Protein AF-A0A2V6E908-F1 (afdb_monomer)

Solvent-accessible surface area (backbone atoms only — not comparable to full-atom values): 7610 Å² total; per-residue (Å²): 136,84,84,93,73,82,90,84,92,77,88,82,84,84,85,77,89,76,79,79,73,71,76,76,69,69,62,73,74,78,54,86,50,86,69,69,62,72,68,40,80,41,76,52,64,28,37,52,41,79,49,81,54,86,70,55,55,96,49,58,53,28,32,34,37,37,95,78,87,41,44,38,45,31,30,24,50,76,75,48,40,52,56,50,51,52,28,38,74,71,71,34,41,30,38,41,32,31,29,29,40,72,34,88,54,88,92,33,55,32,32,41,48,76,44,70,43,78,49,79,84,86,125

pLDDT: mean 78.88, std 19.57, range [37.44, 96.81]

Secondary structure (DSSP, 8-state):
----------------------------------PPPTT-EEEEEEEEEE--S--SSSSEEEEEEETTTEEEEEEE-HHHHHHHHHHHHTT--EEEEEEEEE-SSTT-EEEEEEEEEEPP---

Mean predicted aligned error: 13.35 Å

Radius of gyration: 25.38 Å; Cα contacts (8 Å, |Δi|>4): 217; chains: 1; bounding box: 64×73×52 Å

Sequence (123 aa):
MKSFWASAWLLAIASVLTSCGEPEKPRPATTNVSAASVGASFDQIGKVSLYPGESCASQIMFVFHSGRSTSISLAAPIRQSKILTDAVHDRRSVRVLGRWRRGKAPGCYYVEATQVEAQ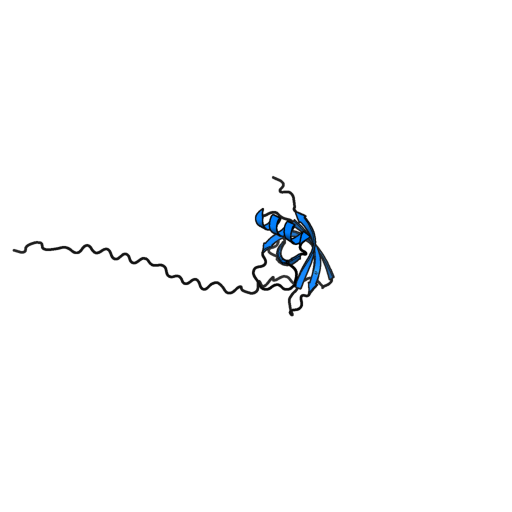EARW

Foldseek 3Di:
DDDDDDDDDDDDPDDDDPPPPPPPDQDQPPQPDPFDPFFDKDKAKFAKAAHRDDDLDPAGWIWTQGPPRHTFIEGEHPVQVVVNVVCNVVVFIKIFIFGWHGGPDPPDIHTYTPDIGTDDPPD

Nearest PDB structures (foldseek):
  8emh-assembly1_B  TM=6.382E-01  e=4.803E-01  Acinetobacter sp. NEB 394
  8emh-assembly1_G  TM=6.545E-01  e=6.742E-01  Acinetobacter sp. NEB 394
  8emh-assembly1_E  TM=6.391E-01  e=6.742E-01  Acinetobacter sp. NEB 394
  8emc-assembly1_G  TM=6.330E-01  e=8.453E-01  Acinetobacter sp. NEB 394
  8emh-assembly1_F  TM=6.480E-01  e=1.002E+00  Acinetobacter sp. NEB 394

Structure (mmCIF, N/CA/C/O backbone):
data_AF-A0A2V6E908-F1
#
_entry.id   AF-A0A2V6E908-F1
#
loop_
_atom_site.group_PDB
_atom_site.id
_atom_site.type_symbol
_atom_site.label_atom_id
_atom_site.label_alt_id
_atom_site.label_comp_id
_atom_site.label_asym_id
_atom_site.label_entity_id
_atom_site.label_seq_id
_atom_site.pdbx_PDB_ins_code
_atom_site.Cartn_x
_atom_site.Cartn_y
_atom_site.Cartn_z
_atom_site.occupancy
_atom_site.B_iso_or_equiv
_atom_site.auth_seq_id
_atom_site.auth_comp_id
_atom_site.auth_asym_id
_atom_site.auth_atom_id
_atom_site.pdbx_PDB_model_num
ATOM 1 N N . MET A 1 1 ? 52.417 59.545 37.116 1.00 37.62 1 MET A N 1
ATOM 2 C CA . MET A 1 1 ? 52.577 59.020 35.743 1.00 37.62 1 MET A CA 1
ATOM 3 C C . MET A 1 1 ? 51.428 58.063 35.449 1.00 37.62 1 MET A C 1
ATOM 5 O O . MET A 1 1 ? 51.247 57.127 36.207 1.00 37.62 1 MET A O 1
ATOM 9 N N . LYS A 1 2 ? 50.688 58.364 34.371 1.00 37.44 2 LYS A N 1
ATOM 10 C CA . LYS A 1 2 ? 49.700 57.564 33.613 1.00 37.44 2 LYS A CA 1
ATOM 11 C C . LYS A 1 2 ? 48.405 57.108 34.320 1.00 37.44 2 LYS A C 1
ATOM 13 O O . LYS A 1 2 ? 48.332 56.082 34.977 1.00 37.44 2 LYS A O 1
ATOM 18 N N . SER A 1 3 ? 47.393 57.943 34.070 1.00 37.91 3 SER A N 1
ATOM 19 C CA . SER A 1 3 ? 45.949 57.786 34.254 1.00 37.91 3 SER A CA 1
ATOM 20 C C . SER A 1 3 ? 45.392 56.540 33.550 1.00 37.91 3 SER A C 1
ATOM 22 O O . SER A 1 3 ? 45.735 56.281 32.396 1.00 37.91 3 SER A O 1
ATOM 24 N N . PHE A 1 4 ? 44.529 55.796 34.246 1.00 52.56 4 PHE A N 1
ATOM 25 C CA . PHE A 1 4 ? 43.788 54.643 33.734 1.00 52.56 4 PHE A CA 1
ATOM 26 C C . PHE A 1 4 ? 42.548 55.132 32.983 1.00 52.56 4 PHE A C 1
ATOM 28 O O . PHE A 1 4 ? 41.605 55.635 33.591 1.00 52.56 4 PHE A O 1
ATOM 35 N N . TRP A 1 5 ? 42.562 55.002 31.658 1.00 55.41 5 TRP A N 1
ATOM 36 C CA . TRP A 1 5 ? 41.491 55.468 30.784 1.00 55.41 5 TRP A CA 1
ATOM 37 C C . TRP A 1 5 ? 40.902 54.290 29.998 1.00 55.41 5 TRP A C 1
ATOM 39 O O . TRP A 1 5 ? 41.634 53.614 29.287 1.00 55.41 5 TRP A O 1
ATOM 49 N N . ALA A 1 6 ? 39.586 54.100 30.163 1.00 50.72 6 ALA A N 1
ATOM 50 C CA . ALA A 1 6 ? 38.616 53.600 29.176 1.00 50.72 6 ALA A CA 1
ATOM 51 C C . ALA A 1 6 ? 38.862 52.193 28.570 1.00 50.72 6 ALA A C 1
ATOM 53 O O . ALA A 1 6 ? 39.788 51.953 27.811 1.00 50.72 6 ALA A O 1
ATOM 54 N N . SER A 1 7 ? 38.081 51.185 28.968 1.00 52.22 7 SER A N 1
ATOM 55 C CA . SER A 1 7 ? 36.799 50.790 28.344 1.00 52.22 7 SER A CA 1
ATOM 56 C C . SER A 1 7 ? 36.933 50.150 26.955 1.00 52.22 7 SER A C 1
ATOM 58 O O . SER A 1 7 ? 37.214 50.846 25.987 1.00 52.22 7 SER A O 1
ATOM 60 N N . ALA A 1 8 ? 36.608 48.859 26.851 1.00 52.38 8 ALA A N 1
ATOM 61 C CA . ALA A 1 8 ? 35.950 48.262 25.681 1.00 52.38 8 ALA A CA 1
ATOM 62 C C . ALA A 1 8 ? 35.541 46.817 26.014 1.00 52.38 8 ALA A C 1
ATOM 64 O O . ALA A 1 8 ? 36.191 45.849 25.630 1.00 52.38 8 ALA A O 1
ATOM 65 N N . TRP A 1 9 ? 34.450 46.667 26.765 1.00 53.12 9 TRP A N 1
ATOM 66 C CA . TRP A 1 9 ? 33.632 45.461 26.679 1.00 53.12 9 TRP A CA 1
ATOM 67 C C . TRP A 1 9 ? 32.825 45.546 25.388 1.00 53.12 9 TRP A C 1
ATOM 69 O O . TRP A 1 9 ? 31.892 46.338 25.309 1.00 53.12 9 TRP A O 1
ATOM 79 N N . LEU A 1 10 ? 33.164 44.726 24.396 1.00 51.44 10 LEU A N 1
ATOM 80 C CA . LEU A 1 10 ? 32.250 44.376 23.314 1.00 51.44 10 LEU A CA 1
ATOM 81 C C . LEU A 1 10 ? 32.347 42.871 23.069 1.00 51.44 10 LEU A C 1
ATOM 83 O O . LEU A 1 10 ? 33.245 42.365 22.401 1.00 51.44 10 LEU A O 1
ATOM 87 N N . LEU A 1 11 ? 31.394 42.169 23.679 1.00 56.25 11 LEU A N 1
ATOM 88 C CA . LEU A 1 11 ? 30.983 40.817 23.336 1.00 56.25 11 LEU A CA 1
ATOM 89 C C . LEU A 1 11 ? 30.430 40.836 21.907 1.00 56.25 11 LEU A C 1
ATOM 91 O O . LEU A 1 11 ? 29.374 41.414 21.665 1.00 56.25 11 LEU A O 1
ATOM 95 N N . ALA A 1 12 ? 31.115 40.185 20.973 1.00 51.03 12 ALA A N 1
ATOM 96 C CA . ALA A 1 12 ? 30.567 39.869 19.660 1.00 51.03 12 ALA A CA 1
ATOM 97 C C . ALA A 1 12 ? 30.340 38.355 19.579 1.00 51.03 12 ALA A C 1
ATOM 99 O O . ALA A 1 12 ? 31.165 37.612 19.054 1.00 51.03 12 ALA A O 1
ATOM 100 N N . ILE A 1 13 ? 29.223 37.887 20.142 1.00 60.12 13 ILE A N 1
ATOM 101 C CA . ILE A 1 13 ? 28.702 36.544 19.865 1.00 60.12 13 ILE A CA 1
ATOM 102 C C . ILE A 1 13 ? 27.726 36.705 18.702 1.00 60.12 13 ILE A C 1
ATOM 104 O O . ILE A 1 13 ? 26.567 37.057 18.896 1.00 60.12 13 ILE A O 1
ATOM 108 N N . ALA A 1 14 ? 28.215 36.498 17.482 1.00 53.72 14 ALA A N 1
ATOM 109 C CA . ALA A 1 14 ? 27.370 36.378 16.303 1.00 53.72 14 ALA A CA 1
ATOM 110 C C . ALA A 1 14 ? 27.084 34.892 16.061 1.00 53.72 14 ALA A C 1
ATOM 112 O O . ALA A 1 14 ? 27.837 34.189 15.393 1.00 53.72 14 ALA A O 1
ATOM 113 N N . SER A 1 15 ? 25.994 34.408 16.645 1.00 54.06 15 SER A N 1
ATOM 114 C CA . SER A 1 15 ? 25.372 33.134 16.307 1.00 54.06 15 SER A CA 1
ATOM 115 C C . SER A 1 15 ? 24.246 33.385 15.308 1.00 54.06 15 SER A C 1
ATOM 117 O O . SER A 1 15 ? 23.178 33.851 15.687 1.00 54.06 15 SER A O 1
ATOM 119 N N . VAL A 1 16 ? 24.454 33.023 14.040 1.00 56.22 16 VAL A N 1
ATOM 120 C CA . VAL A 1 16 ? 23.344 32.689 13.136 1.00 56.22 16 VAL A CA 1
ATOM 121 C C . VAL A 1 16 ? 23.736 31.454 12.331 1.00 56.22 16 VAL A C 1
ATOM 123 O O . VAL A 1 16 ? 24.567 31.498 11.429 1.00 56.22 16 VAL A O 1
ATOM 126 N N . LEU A 1 17 ? 23.133 30.331 12.713 1.00 54.03 17 LEU A N 1
ATOM 127 C CA . LEU A 1 17 ? 23.097 29.092 11.951 1.00 54.03 17 LEU A CA 1
ATOM 128 C C . LEU A 1 17 ? 22.282 29.336 10.676 1.00 54.03 17 LEU A C 1
ATOM 130 O O . LEU A 1 17 ? 21.056 29.350 10.725 1.00 54.03 17 LEU A O 1
ATOM 134 N N . THR A 1 18 ? 22.939 29.483 9.532 1.00 51.69 18 THR A N 1
ATOM 135 C CA . THR A 1 18 ? 22.299 29.279 8.226 1.00 51.69 18 THR A CA 1
ATOM 136 C C . THR A 1 18 ? 22.845 28.001 7.607 1.00 51.69 18 THR A C 1
ATOM 138 O O . THR A 1 18 ? 23.517 27.993 6.580 1.00 51.69 18 THR A O 1
ATOM 141 N N . SER A 1 19 ? 22.545 26.871 8.254 1.00 44.66 19 SER A N 1
ATOM 142 C CA . SER A 1 19 ? 22.511 25.604 7.532 1.00 44.66 19 SER A CA 1
ATOM 143 C C . SER A 1 19 ? 21.291 25.673 6.617 1.00 44.66 19 SER A C 1
ATOM 145 O O . SER A 1 19 ? 20.167 25.396 7.031 1.00 44.66 19 SER A O 1
ATOM 147 N N . CYS A 1 20 ? 21.503 26.119 5.379 1.00 58.47 20 CYS A N 1
ATOM 148 C CA . CYS A 1 20 ? 20.592 25.818 4.288 1.00 58.47 20 CYS A CA 1
ATOM 149 C C . CYS A 1 20 ? 20.665 24.304 4.082 1.00 58.47 20 CYS A C 1
ATOM 151 O O . CYS A 1 20 ? 21.460 23.805 3.288 1.00 58.47 20 CYS A O 1
ATOM 153 N N . GLY A 1 21 ? 19.892 23.566 4.876 1.00 49.19 21 GLY A N 1
ATOM 154 C CA . GLY A 1 21 ? 19.529 22.203 4.548 1.00 49.19 21 GLY A CA 1
ATOM 155 C C . GLY A 1 21 ? 18.727 22.274 3.261 1.00 49.19 21 GLY A C 1
ATOM 156 O O . GLY A 1 21 ? 17.539 22.582 3.292 1.00 49.19 21 GLY A O 1
ATOM 157 N N . GLU A 1 22 ? 19.406 22.064 2.136 1.00 50.00 22 GLU A N 1
ATOM 158 C CA . GLU A 1 22 ? 18.775 21.718 0.869 1.00 50.00 22 GLU A CA 1
ATOM 159 C C . GLU A 1 22 ? 17.715 20.648 1.183 1.00 50.00 22 GLU A C 1
ATOM 161 O O . GLU A 1 22 ? 18.069 19.634 1.800 1.00 50.00 22 GLU A O 1
ATOM 166 N N . PRO A 1 23 ? 16.422 20.856 0.864 1.00 49.62 23 PRO A N 1
ATOM 167 C CA . PRO A 1 23 ? 15.431 19.816 1.061 1.00 49.62 23 PRO A CA 1
ATOM 168 C C . PRO A 1 23 ? 15.907 18.626 0.244 1.00 49.62 23 PRO A C 1
ATOM 170 O O . PRO A 1 23 ? 16.014 18.716 -0.979 1.00 49.62 23 PRO A O 1
ATOM 173 N N . GLU A 1 24 ? 16.274 17.546 0.937 1.00 50.53 24 GLU A N 1
ATOM 174 C CA . GLU A 1 24 ? 16.741 16.322 0.310 1.00 50.53 24 GLU A CA 1
ATOM 175 C C . GLU A 1 24 ? 15.689 15.928 -0.723 1.00 50.53 24 GLU A C 1
ATOM 177 O O . GLU A 1 24 ? 14.580 15.509 -0.383 1.00 50.53 24 GLU A O 1
ATOM 182 N N . LYS A 1 25 ? 16.021 16.176 -1.997 1.00 46.81 25 LYS A N 1
ATOM 183 C CA . LYS A 1 25 ? 15.204 15.823 -3.152 1.00 46.81 25 LYS A CA 1
ATOM 184 C C . LYS A 1 25 ? 14.734 14.397 -2.902 1.00 46.81 25 LYS A C 1
ATOM 186 O O . LYS A 1 25 ? 15.624 13.582 -2.643 1.00 46.81 25 LYS A O 1
ATOM 191 N N . PRO A 1 26 ? 13.418 14.097 -2.935 1.00 39.19 26 PRO A N 1
ATOM 192 C CA . PRO A 1 26 ? 12.919 12.770 -2.616 1.00 39.19 26 PRO A CA 1
ATOM 193 C C . PRO A 1 26 ? 13.691 11.780 -3.468 1.00 39.19 26 PRO A C 1
ATOM 195 O O . PRO A 1 26 ? 13.490 11.693 -4.683 1.00 39.19 26 PRO A O 1
ATOM 198 N N . ARG A 1 27 ? 14.673 11.108 -2.858 1.00 45.34 27 ARG A N 1
ATOM 199 C CA . ARG A 1 27 ? 15.385 10.049 -3.547 1.00 45.34 27 ARG A CA 1
ATOM 200 C C . ARG A 1 27 ? 14.282 9.058 -3.870 1.00 45.34 27 ARG A C 1
ATOM 202 O O . ARG A 1 27 ? 13.491 8.765 -2.965 1.00 45.34 27 ARG A O 1
ATOM 209 N N . PRO A 1 28 ? 14.163 8.601 -5.129 1.00 45.34 28 PRO A N 1
ATOM 210 C CA . PRO A 1 28 ? 13.219 7.544 -5.437 1.00 45.34 28 PRO A CA 1
ATOM 211 C C . PRO A 1 28 ? 13.485 6.470 -4.396 1.00 45.34 28 PRO A C 1
ATOM 213 O O . PRO A 1 28 ? 14.632 6.047 -4.245 1.00 45.34 28 PRO A O 1
ATOM 216 N N . ALA A 1 29 ? 12.483 6.172 -3.569 1.00 48.34 29 ALA A N 1
ATOM 217 C CA . ALA A 1 29 ? 12.632 5.205 -2.504 1.00 48.34 29 ALA A CA 1
ATOM 218 C C . ALA A 1 29 ? 12.948 3.890 -3.203 1.00 48.34 29 ALA A C 1
ATOM 220 O O . ALA A 1 29 ? 12.044 3.224 -3.712 1.00 48.34 29 ALA A O 1
ATOM 221 N N . THR A 1 30 ? 14.242 3.578 -3.325 1.00 43.59 30 THR A N 1
ATOM 222 C CA . THR A 1 30 ? 14.730 2.363 -3.954 1.00 43.59 30 THR A CA 1
ATOM 223 C C . THR A 1 30 ? 14.325 1.253 -3.015 1.00 43.59 30 THR A C 1
ATOM 225 O O . THR A 1 30 ? 15.013 0.887 -2.065 1.00 43.59 30 THR A O 1
ATOM 228 N N . THR A 1 31 ? 13.104 0.804 -3.240 1.00 50.50 31 THR A N 1
ATOM 229 C CA . THR A 1 31 ? 12.447 -0.251 -2.512 1.00 50.50 31 THR A CA 1
ATOM 230 C C . T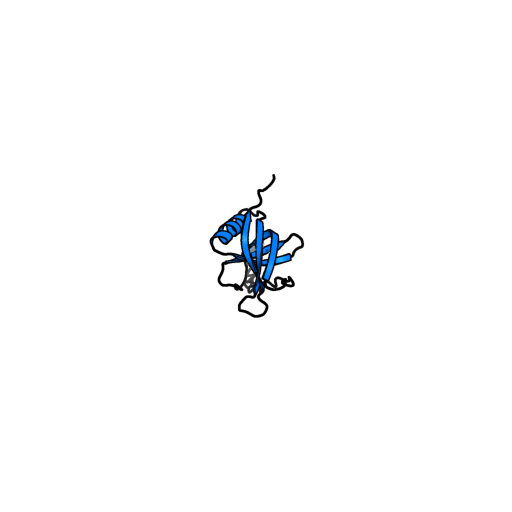HR A 1 31 ? 13.111 -1.516 -3.038 1.00 50.50 31 THR A C 1
ATOM 232 O O . THR A 1 31 ? 12.689 -2.083 -4.040 1.00 50.50 31 THR A O 1
ATOM 235 N N . ASN A 1 32 ? 14.267 -1.840 -2.446 1.00 47.56 32 ASN A N 1
ATOM 236 C CA . ASN A 1 32 ? 15.184 -2.917 -2.827 1.00 47.56 32 ASN A CA 1
ATOM 237 C C . ASN A 1 32 ? 14.584 -4.285 -2.495 1.00 47.56 32 ASN A C 1
ATOM 239 O O . ASN A 1 32 ? 15.107 -5.040 -1.678 1.00 47.56 32 ASN A O 1
ATOM 243 N N . VAL A 1 33 ? 13.460 -4.606 -3.118 1.00 55.50 33 VAL A N 1
ATOM 244 C CA . VAL A 1 33 ? 12.906 -5.949 -3.094 1.00 55.50 33 VAL A CA 1
ATOM 245 C C . VAL A 1 33 ? 12.812 -6.405 -4.526 1.00 55.50 33 VAL A C 1
ATOM 247 O O . VAL A 1 33 ? 12.173 -5.755 -5.352 1.00 55.50 33 VAL A O 1
ATOM 250 N N . SER A 1 34 ? 13.456 -7.537 -4.810 1.00 61.94 34 SER A N 1
ATOM 251 C CA . SER A 1 34 ? 13.163 -8.332 -5.994 1.00 61.94 34 SER A CA 1
ATOM 252 C C . SER A 1 34 ? 11.673 -8.635 -5.959 1.00 61.94 34 SER A C 1
ATOM 254 O O . SER A 1 34 ? 11.229 -9.506 -5.211 1.00 61.94 34 SER A O 1
ATOM 256 N N . ALA A 1 35 ? 10.894 -7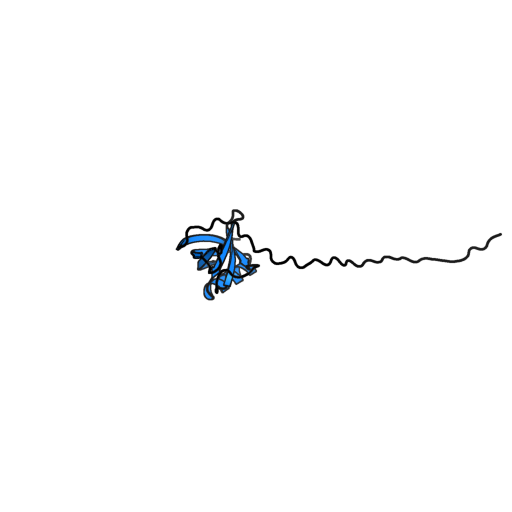.836 -6.686 1.00 69.62 35 ALA A N 1
ATOM 257 C CA . ALA A 1 35 ? 9.459 -8.007 -6.763 1.00 69.62 35 ALA A CA 1
ATOM 258 C C . ALA A 1 35 ? 9.167 -9.454 -7.157 1.00 69.62 35 ALA A C 1
ATOM 260 O O . ALA A 1 35 ? 9.809 -9.996 -8.063 1.00 69.62 35 ALA A O 1
ATOM 261 N N . ALA A 1 36 ? 8.219 -10.088 -6.466 1.00 81.56 36 ALA A N 1
ATOM 262 C CA . ALA A 1 36 ? 7.782 -11.410 -6.885 1.00 81.56 36 ALA A CA 1
ATOM 263 C C . ALA A 1 36 ? 7.168 -11.331 -8.293 1.00 81.56 36 ALA A C 1
ATOM 265 O O . ALA A 1 36 ? 6.871 -10.247 -8.813 1.00 81.56 36 ALA A O 1
ATOM 266 N N . SER A 1 37 ? 6.962 -12.489 -8.921 1.00 86.12 37 SER A N 1
ATOM 267 C CA . SER A 1 37 ? 6.307 -12.543 -10.225 1.00 86.12 37 SER A CA 1
ATOM 268 C C . SER A 1 37 ? 4.955 -11.820 -10.186 1.00 86.12 37 SER A C 1
ATOM 270 O O . SER A 1 37 ? 4.182 -11.927 -9.233 1.00 86.12 37 SER A O 1
ATOM 272 N N . VAL A 1 38 ? 4.666 -11.047 -11.234 1.00 88.50 38 VAL A N 1
ATOM 273 C CA . VAL A 1 38 ? 3.383 -10.344 -11.358 1.00 88.50 38 VAL A CA 1
ATOM 274 C C . VAL A 1 38 ? 2.247 -11.364 -11.285 1.00 88.50 38 VAL A C 1
ATOM 276 O O . VAL A 1 38 ? 2.286 -12.394 -11.951 1.00 88.50 38 VAL A O 1
ATOM 279 N N . GLY A 1 39 ? 1.231 -11.074 -10.476 1.00 90.31 39 GLY A N 1
ATOM 280 C CA . GLY A 1 39 ? 0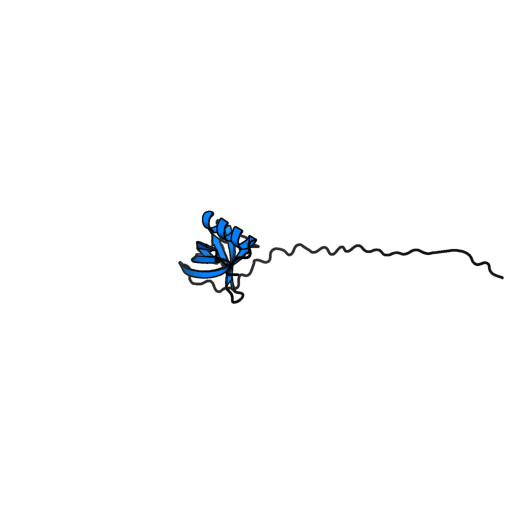.109 -11.969 -10.208 1.00 90.31 39 GLY A CA 1
ATOM 281 C C . GLY A 1 39 ? 0.313 -12.905 -9.015 1.00 90.31 39 GLY A C 1
ATOM 282 O O . GLY A 1 39 ? -0.681 -13.458 -8.542 1.00 90.31 39 GLY A O 1
ATOM 283 N N . ALA A 1 40 ? 1.536 -13.041 -8.487 1.00 93.75 40 ALA A N 1
ATOM 284 C CA . ALA A 1 40 ? 1.788 -13.811 -7.273 1.00 93.75 40 ALA A CA 1
ATOM 285 C C . ALA A 1 40 ? 0.985 -13.253 -6.090 1.00 93.75 40 ALA A C 1
ATOM 287 O O . ALA A 1 40 ? 0.848 -12.035 -5.930 1.00 93.75 40 ALA A O 1
ATOM 288 N N . SER A 1 41 ? 0.462 -14.150 -5.256 1.00 95.12 41 SER A N 1
ATOM 289 C CA . SER A 1 41 ? -0.230 -13.786 -4.023 1.00 95.12 41 SER A CA 1
ATOM 290 C C . SER A 1 41 ? 0.735 -13.189 -3.005 1.00 95.12 41 SER A C 1
ATOM 292 O O . SER A 1 41 ? 1.891 -13.597 -2.900 1.00 95.12 41 SER A O 1
ATOM 294 N N . PHE A 1 42 ? 0.227 -12.252 -2.218 1.00 94.50 42 PHE A N 1
ATOM 295 C CA . PHE A 1 42 ? 0.915 -11.654 -1.089 1.00 94.50 42 PHE A CA 1
ATOM 296 C C . PHE A 1 42 ? 0.057 -11.844 0.161 1.00 94.50 42 PHE A C 1
ATOM 298 O O . PHE A 1 42 ? -1.125 -11.513 0.129 1.00 94.50 42 PHE A O 1
ATOM 305 N N . ASP A 1 43 ? 0.641 -12.379 1.231 1.00 95.31 43 ASP A N 1
ATOM 306 C CA . ASP A 1 43 ? 0.025 -12.481 2.558 1.00 95.31 43 ASP A CA 1
ATOM 307 C C . ASP A 1 43 ? 1.131 -12.376 3.609 1.00 95.31 43 ASP A C 1
ATOM 309 O O . ASP A 1 43 ? 1.932 -13.300 3.771 1.00 95.31 43 ASP A O 1
ATOM 313 N N . GLN A 1 44 ? 1.243 -11.214 4.251 1.00 94.19 44 GLN A N 1
ATOM 314 C CA . GLN A 1 44 ? 2.262 -10.962 5.270 1.00 94.19 44 GLN A CA 1
ATOM 315 C C . GLN A 1 44 ? 1.744 -10.032 6.365 1.00 94.19 44 GLN A C 1
ATOM 317 O O . GLN A 1 44 ? 0.860 -9.203 6.143 1.00 94.19 44 GLN A O 1
ATOM 322 N N . ILE A 1 45 ? 2.362 -10.140 7.542 1.00 94.56 45 ILE A N 1
ATOM 323 C CA . ILE A 1 45 ? 2.172 -9.224 8.668 1.00 94.56 45 ILE A CA 1
ATOM 324 C C . ILE A 1 45 ? 3.385 -8.303 8.763 1.00 94.56 45 ILE A C 1
ATOM 326 O O . ILE A 1 45 ? 4.529 -8.758 8.702 1.00 94.56 45 ILE A O 1
ATOM 330 N N . GLY A 1 46 ? 3.140 -7.007 8.912 1.00 94.19 46 GLY A N 1
ATOM 331 C CA . GLY A 1 46 ? 4.199 -6.007 8.951 1.00 94.19 46 GLY A CA 1
ATOM 332 C C . GLY A 1 46 ? 3.701 -4.634 9.369 1.00 94.19 46 GLY A C 1
ATOM 333 O O . GLY A 1 46 ? 2.514 -4.433 9.626 1.00 94.19 46 GLY A O 1
ATOM 334 N N . LYS A 1 47 ? 4.633 -3.686 9.453 1.00 95.12 47 LYS A N 1
ATOM 335 C CA . LYS A 1 47 ? 4.318 -2.273 9.696 1.00 95.12 47 LYS A CA 1
ATOM 336 C C . LYS A 1 47 ? 4.145 -1.542 8.379 1.00 95.12 47 LYS A C 1
ATOM 338 O O . LYS A 1 47 ? 4.611 -2.000 7.341 1.00 95.12 47 LYS A O 1
ATOM 343 N N . VAL A 1 48 ? 3.499 -0.386 8.425 1.00 95.25 48 VAL A N 1
ATOM 344 C CA . VAL A 1 48 ? 3.252 0.429 7.237 1.00 95.25 48 VAL A CA 1
ATOM 345 C C . VAL A 1 48 ? 3.692 1.859 7.508 1.00 95.25 48 VAL A C 1
ATOM 347 O O . VAL A 1 48 ? 3.588 2.341 8.634 1.00 95.25 48 VAL A O 1
ATOM 350 N N . SER A 1 49 ? 4.201 2.531 6.481 1.00 95.12 49 SER A N 1
ATOM 351 C CA . SER A 1 49 ? 4.457 3.970 6.474 1.00 95.12 49 SER A CA 1
ATOM 352 C C . SER A 1 49 ? 3.879 4.612 5.214 1.00 95.12 49 SER A C 1
ATOM 354 O O . SER A 1 49 ? 3.578 3.929 4.233 1.00 95.12 49 SER A O 1
ATOM 356 N N . LEU A 1 50 ? 3.738 5.937 5.226 1.00 93.81 50 LEU A N 1
ATOM 357 C CA . LEU A 1 50 ? 3.365 6.691 4.028 1.00 93.81 50 LEU A CA 1
ATOM 358 C C . LEU A 1 50 ? 4.445 6.552 2.947 1.00 93.81 50 LEU A C 1
ATOM 360 O O . LEU A 1 50 ? 5.629 6.389 3.256 1.00 93.81 50 LEU A O 1
ATOM 364 N N . TYR A 1 51 ? 4.027 6.591 1.684 1.00 91.62 51 TYR A N 1
ATOM 365 C CA . TYR A 1 51 ? 4.934 6.487 0.546 1.00 91.62 51 TYR A CA 1
ATOM 366 C C . TYR A 1 51 ? 5.598 7.846 0.253 1.00 91.62 51 TYR A C 1
ATOM 368 O O . TYR A 1 51 ? 4.879 8.813 0.009 1.00 91.62 51 TYR A O 1
ATOM 376 N N . PRO A 1 52 ? 6.942 7.957 0.282 1.00 85.38 52 PRO A N 1
ATOM 377 C CA . PRO A 1 52 ? 7.634 9.251 0.244 1.00 85.38 52 PRO A CA 1
ATOM 378 C C . PRO A 1 52 ? 7.951 9.772 -1.173 1.00 85.38 52 PRO A C 1
ATOM 380 O O . PRO A 1 52 ? 8.659 10.766 -1.304 1.00 85.38 52 PRO A O 1
ATOM 383 N N . GLY A 1 53 ? 7.488 9.102 -2.234 1.00 83.00 53 GLY A N 1
ATOM 384 C CA . GLY A 1 53 ? 7.851 9.423 -3.621 1.00 83.00 53 GLY A CA 1
ATOM 385 C C . GLY A 1 53 ? 6.677 9.410 -4.598 1.00 83.00 53 GLY A C 1
ATOM 386 O O . GLY A 1 53 ? 5.515 9.335 -4.203 1.00 83.00 53 GLY A O 1
ATOM 387 N N . GLU A 1 54 ? 6.994 9.460 -5.893 1.00 82.75 54 GLU A N 1
ATOM 388 C CA . GLU A 1 54 ? 5.997 9.405 -6.968 1.00 82.75 54 GLU A CA 1
ATOM 389 C C . GLU A 1 54 ? 5.262 8.061 -6.995 1.00 82.75 54 GLU A C 1
ATOM 391 O O . GLU A 1 54 ? 5.873 6.991 -6.899 1.00 82.75 54 GLU A O 1
ATOM 396 N N . SER A 1 55 ? 3.936 8.104 -7.145 1.00 84.19 55 SER A N 1
ATOM 397 C CA . SER A 1 55 ? 3.118 6.899 -7.097 1.00 84.19 55 SER A CA 1
ATOM 398 C C . SER A 1 55 ? 3.300 6.029 -8.350 1.00 84.19 55 SER A C 1
ATOM 400 O O . SER A 1 55 ? 3.135 6.456 -9.490 1.00 84.19 55 SER A O 1
ATOM 402 N N . CYS A 1 56 ? 3.576 4.745 -8.135 1.00 82.88 56 CYS A N 1
ATOM 403 C CA . CYS A 1 56 ? 3.626 3.703 -9.162 1.00 82.88 56 CYS A CA 1
ATOM 404 C C . CYS A 1 56 ? 2.243 3.300 -9.711 1.00 82.88 56 CYS A C 1
ATOM 406 O O . CYS A 1 56 ? 2.154 2.557 -10.695 1.00 82.88 56 CYS A O 1
ATOM 408 N N . ALA A 1 57 ? 1.172 3.734 -9.047 1.00 86.75 57 ALA A N 1
ATOM 409 C CA . ALA A 1 57 ? -0.210 3.383 -9.334 1.00 86.75 57 ALA A CA 1
ATOM 410 C C . ALA A 1 57 ? -1.129 4.602 -9.143 1.00 86.75 57 ALA A C 1
ATOM 412 O O . ALA A 1 57 ? -0.722 5.616 -8.576 1.00 86.75 57 ALA A O 1
ATOM 413 N N . SER A 1 58 ? -2.376 4.501 -9.613 1.00 87.25 58 SER A N 1
ATOM 414 C CA . SER A 1 58 ? -3.397 5.538 -9.396 1.00 87.25 58 SER A CA 1
ATOM 415 C C . SER A 1 58 ? -4.048 5.462 -8.012 1.00 87.25 58 SER A C 1
ATOM 417 O O . SER A 1 58 ? -4.781 6.367 -7.631 1.00 87.25 58 SER A O 1
ATOM 419 N N . GLN A 1 59 ? -3.843 4.363 -7.282 1.00 90.56 59 GLN A N 1
ATOM 420 C CA . GLN A 1 59 ? -4.320 4.199 -5.911 1.00 90.56 59 GLN A CA 1
ATOM 421 C C . GLN A 1 59 ? -3.356 4.846 -4.907 1.00 90.56 59 GLN A C 1
ATOM 423 O O . GLN A 1 59 ? -2.209 5.155 -5.231 1.00 90.56 59 GLN A O 1
ATOM 428 N N . ILE A 1 60 ? -3.818 5.006 -3.664 1.00 92.06 60 ILE A N 1
ATOM 429 C CA . ILE A 1 60 ? -2.995 5.524 -2.568 1.00 92.06 60 ILE A CA 1
ATOM 430 C C . ILE A 1 60 ? -1.889 4.515 -2.267 1.00 92.06 60 ILE A C 1
ATOM 432 O O . ILE A 1 60 ? -2.152 3.315 -2.134 1.00 92.06 60 ILE A O 1
ATOM 436 N N . MET A 1 61 ? -0.659 5.015 -2.161 1.00 94.00 61 MET A N 1
ATOM 437 C CA . MET A 1 61 ? 0.518 4.197 -1.921 1.00 94.00 61 MET A CA 1
ATOM 438 C C . MET A 1 61 ? 1.053 4.325 -0.501 1.00 94.00 61 MET A C 1
ATOM 440 O O . MET A 1 61 ? 0.999 5.379 0.132 1.00 94.00 61 MET A O 1
ATOM 444 N N . PHE A 1 62 ? 1.630 3.224 -0.047 1.00 95.19 62 PHE A N 1
ATOM 445 C CA . PHE A 1 62 ? 2.261 3.030 1.243 1.00 95.19 62 PHE A CA 1
ATOM 446 C C . PHE A 1 62 ? 3.552 2.229 1.062 1.00 95.19 62 PHE A C 1
ATOM 448 O O . PHE A 1 62 ? 3.770 1.590 0.028 1.00 95.19 62 PHE A O 1
ATOM 455 N N . VAL A 1 63 ? 4.397 2.227 2.086 1.00 94.56 63 VAL A N 1
ATOM 456 C CA . VAL A 1 63 ? 5.525 1.299 2.196 1.00 94.56 63 VAL A CA 1
ATOM 457 C C . VAL A 1 63 ? 5.193 0.285 3.278 1.00 94.56 63 VAL A C 1
ATOM 459 O O . VAL A 1 63 ? 4.953 0.654 4.425 1.00 94.56 63 VAL A O 1
ATOM 462 N N . PHE A 1 64 ? 5.169 -0.991 2.914 1.00 94.62 64 PHE A N 1
ATOM 463 C CA . PHE A 1 64 ? 5.017 -2.104 3.839 1.00 94.62 64 PHE A CA 1
ATOM 464 C C . PHE A 1 64 ? 6.390 -2.615 4.268 1.00 94.62 64 PHE A C 1
ATOM 466 O O . PHE A 1 64 ? 7.230 -2.922 3.427 1.00 94.62 64 PHE A O 1
ATOM 473 N N . HIS A 1 65 ? 6.601 -2.730 5.572 1.00 93.38 65 HIS A N 1
ATOM 474 C CA . HIS A 1 65 ? 7.838 -3.184 6.191 1.00 93.38 65 HIS A CA 1
ATOM 475 C C . HIS A 1 65 ? 7.612 -4.569 6.786 1.00 93.38 65 HIS A C 1
ATOM 477 O O . HIS A 1 65 ? 6.984 -4.701 7.843 1.00 93.38 65 HIS A O 1
ATOM 483 N N . SER A 1 66 ? 8.127 -5.604 6.121 1.00 86.31 66 SER A N 1
ATOM 484 C CA . SER A 1 66 ? 8.179 -6.947 6.701 1.00 86.31 66 SER A CA 1
ATOM 485 C C . SER A 1 66 ? 9.459 -7.104 7.529 1.00 86.31 66 SER A C 1
ATOM 487 O O . SER A 1 66 ? 10.483 -6.489 7.223 1.00 86.31 66 SER A O 1
ATOM 489 N N . GLY A 1 67 ? 9.395 -7.889 8.614 1.00 77.81 67 GLY A N 1
ATOM 490 C CA . GLY A 1 67 ? 10.351 -7.918 9.739 1.00 77.81 67 GLY A CA 1
ATOM 491 C C . GLY A 1 67 ? 11.845 -8.170 9.453 1.00 77.81 67 GLY A C 1
ATOM 492 O O . GLY A 1 67 ? 12.611 -8.311 10.399 1.00 77.81 67 GLY A O 1
ATOM 493 N N . ARG A 1 68 ? 12.289 -8.219 8.191 1.00 67.44 68 ARG A N 1
ATOM 494 C CA . ARG A 1 68 ? 13.696 -8.320 7.760 1.00 67.44 68 ARG A CA 1
ATOM 495 C C . ARG A 1 68 ? 14.149 -7.097 6.948 1.00 67.44 68 ARG A C 1
ATOM 497 O O . ARG A 1 68 ? 14.749 -7.253 5.888 1.00 67.44 68 ARG A O 1
ATOM 504 N N . SER A 1 69 ? 13.804 -5.887 7.391 1.00 67.38 69 SER A N 1
ATOM 505 C CA . SER A 1 69 ? 14.162 -4.623 6.707 1.00 67.38 69 SER A CA 1
ATOM 506 C C . SER A 1 69 ? 13.730 -4.566 5.234 1.00 67.38 69 SER A C 1
ATOM 508 O O . SER A 1 69 ? 14.349 -3.902 4.406 1.00 67.38 69 SER A O 1
ATOM 510 N N . THR A 1 70 ? 12.682 -5.313 4.897 1.00 82.00 70 THR A N 1
ATOM 511 C CA . THR A 1 70 ? 12.179 -5.467 3.536 1.00 82.00 70 THR A CA 1
ATOM 512 C C . THR A 1 70 ? 11.044 -4.470 3.357 1.00 82.00 70 THR A C 1
ATOM 514 O O . THR A 1 70 ? 9.957 -4.660 3.905 1.00 82.00 70 THR A O 1
ATOM 517 N N . SER A 1 71 ? 11.315 -3.400 2.616 1.00 89.69 71 SER A N 1
ATOM 518 C CA . SER A 1 71 ? 10.320 -2.398 2.230 1.00 89.69 71 SER A CA 1
ATOM 519 C C . SER A 1 71 ? 9.636 -2.840 0.947 1.00 89.69 71 SER A C 1
ATOM 521 O O . SER A 1 71 ? 10.309 -3.244 0.007 1.00 89.69 71 SER A O 1
ATOM 523 N N . ILE A 1 72 ? 8.314 -2.762 0.881 1.00 91.56 72 ILE A N 1
ATOM 524 C CA . ILE A 1 72 ? 7.527 -3.171 -0.282 1.00 91.56 72 ILE A CA 1
ATOM 525 C C . ILE A 1 72 ? 6.548 -2.056 -0.614 1.00 91.56 72 ILE A C 1
ATOM 527 O O . ILE A 1 72 ? 5.784 -1.615 0.244 1.00 91.56 72 ILE A O 1
ATOM 531 N N . SER A 1 73 ? 6.545 -1.617 -1.868 1.00 93.12 73 SER A N 1
ATOM 532 C CA . SER A 1 73 ? 5.548 -0.675 -2.365 1.00 93.12 73 SER A CA 1
ATOM 533 C C . SER A 1 73 ? 4.170 -1.326 -2.305 1.00 93.12 73 SER A C 1
ATOM 535 O O . SER A 1 73 ? 3.955 -2.391 -2.882 1.00 93.12 73 SER A O 1
ATOM 537 N N . LEU A 1 74 ? 3.236 -0.690 -1.609 1.00 94.94 74 LEU A N 1
ATOM 538 C CA . LEU A 1 74 ? 1.888 -1.193 -1.378 1.00 94.94 74 LEU A CA 1
ATOM 539 C C . LEU A 1 74 ? 0.883 -0.165 -1.891 1.00 94.94 74 LEU A C 1
ATOM 541 O O . LEU A 1 74 ? 0.876 0.970 -1.433 1.00 94.94 74 LEU A O 1
ATOM 545 N N . ALA A 1 75 ? 0.025 -0.552 -2.823 1.00 95.44 75 ALA A N 1
ATOM 546 C CA . ALA A 1 75 ? -1.092 0.251 -3.294 1.00 95.44 75 ALA A CA 1
ATOM 547 C C . ALA A 1 75 ? -2.392 -0.286 -2.691 1.00 95.44 75 ALA A C 1
ATOM 549 O O . ALA A 1 75 ? -2.606 -1.499 -2.656 1.00 95.44 75 ALA A O 1
ATOM 550 N N . ALA A 1 76 ? -3.269 0.601 -2.230 1.00 95.69 76 ALA A N 1
ATOM 551 C CA . ALA A 1 76 ? -4.509 0.212 -1.572 1.00 95.69 76 ALA A CA 1
ATOM 552 C C . ALA A 1 76 ? -5.712 1.018 -2.090 1.00 95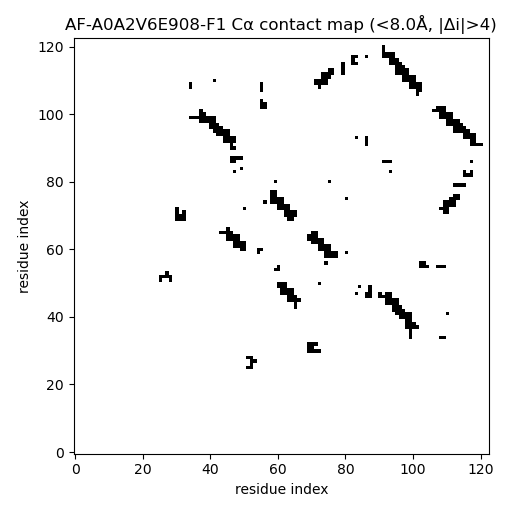.69 76 ALA A C 1
ATOM 554 O O . ALA A 1 76 ? -5.620 2.243 -2.220 1.00 95.69 76 ALA A O 1
ATOM 555 N N . PRO A 1 77 ? -6.863 0.369 -2.349 1.00 93.94 77 PRO A N 1
ATOM 556 C CA . PRO A 1 77 ? -8.118 1.076 -2.583 1.00 93.94 77 PRO A CA 1
ATOM 557 C C . PRO A 1 77 ? -8.554 1.878 -1.347 1.00 93.94 77 PRO A C 1
ATOM 559 O O . PRO A 1 77 ? -8.110 1.613 -0.230 1.00 93.94 77 PRO A O 1
ATOM 562 N N . ILE A 1 78 ? -9.489 2.815 -1.538 1.00 92.31 78 ILE A N 1
ATOM 563 C CA . ILE A 1 78 ? -9.922 3.789 -0.513 1.00 92.31 78 ILE A CA 1
ATOM 564 C C . ILE A 1 78 ? -10.332 3.133 0.820 1.00 92.31 78 ILE A C 1
ATOM 566 O O . ILE A 1 78 ? -10.055 3.663 1.895 1.00 92.31 78 ILE A O 1
ATOM 570 N N . ARG A 1 79 ? -11.004 1.973 0.780 1.00 92.44 79 ARG A N 1
ATOM 571 C CA . ARG A 1 79 ? -11.450 1.293 2.010 1.00 92.44 79 ARG A CA 1
ATOM 572 C C . ARG A 1 79 ? -10.264 0.780 2.828 1.00 92.44 79 ARG A C 1
ATOM 574 O O . ARG A 1 79 ? -10.205 1.007 4.031 1.00 92.44 79 ARG A O 1
ATOM 581 N N . GLN A 1 80 ? -9.314 0.122 2.169 1.00 96.38 80 GLN A N 1
ATOM 582 C CA . GLN A 1 80 ? -8.110 -0.431 2.783 1.00 96.38 80 GLN A CA 1
ATOM 583 C C . GLN A 1 80 ? -7.134 0.676 3.195 1.00 96.38 80 GLN A C 1
ATOM 585 O O . GLN A 1 80 ? -6.512 0.573 4.249 1.00 96.38 80 GLN A O 1
ATOM 590 N N . SER A 1 81 ? -7.028 1.756 2.415 1.00 95.25 81 SER A N 1
ATOM 591 C CA . SER A 1 81 ? -6.134 2.873 2.728 1.00 95.25 81 SER A CA 1
ATOM 592 C C . SER A 1 81 ? -6.493 3.549 4.046 1.00 95.25 81 SER A C 1
ATOM 594 O O . SER A 1 81 ? -5.590 3.977 4.748 1.00 95.25 81 SER A 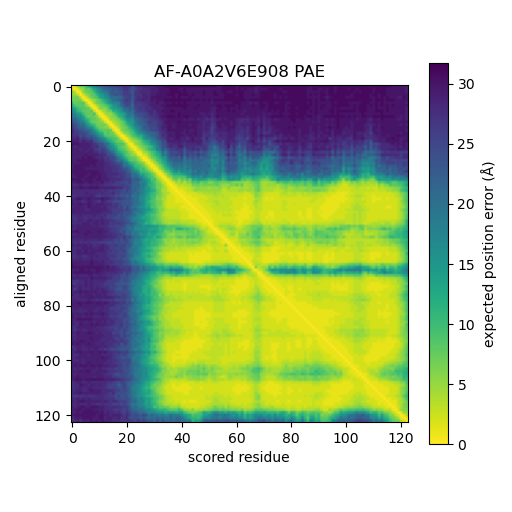O 1
ATOM 596 N N . LYS A 1 82 ? -7.781 3.609 4.421 1.00 95.75 82 LYS A N 1
ATOM 597 C CA . LYS A 1 82 ? -8.191 4.133 5.731 1.00 95.75 82 LYS A CA 1
ATOM 598 C C . LYS A 1 82 ? -7.568 3.325 6.875 1.00 95.75 82 LYS A C 1
ATOM 600 O O . LYS A 1 82 ? -6.907 3.898 7.728 1.00 95.75 82 LYS A O 1
ATOM 605 N N . ILE A 1 83 ? -7.694 1.997 6.823 1.00 95.50 83 ILE A N 1
ATOM 606 C CA . ILE A 1 83 ? -7.127 1.083 7.831 1.00 95.50 83 ILE A CA 1
ATOM 607 C C . 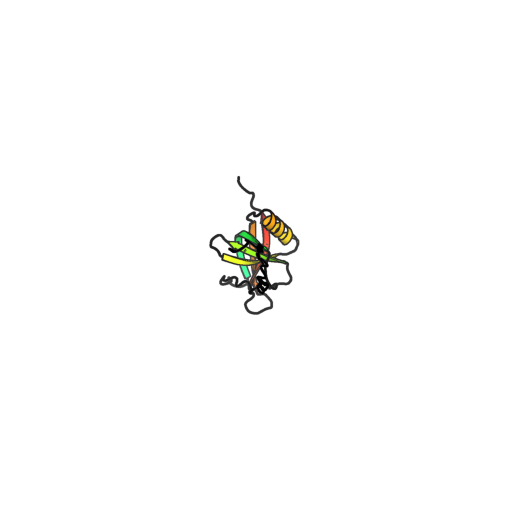ILE A 1 83 ? -5.602 1.221 7.890 1.00 95.50 83 ILE A C 1
ATOM 609 O O . ILE A 1 83 ? -5.019 1.242 8.969 1.00 95.50 83 ILE A O 1
ATOM 613 N N . LEU A 1 84 ? -4.948 1.327 6.729 1.00 96.31 84 LEU A N 1
ATOM 614 C CA . LEU A 1 84 ? -3.499 1.506 6.652 1.00 96.31 84 LEU A CA 1
ATOM 615 C C . LEU A 1 84 ? -3.061 2.846 7.249 1.00 96.31 84 LEU A C 1
ATOM 617 O O . LEU A 1 84 ? -2.101 2.871 8.009 1.00 96.31 84 LEU A O 1
ATOM 621 N N . THR A 1 85 ? -3.762 3.940 6.953 1.00 96.38 85 THR A N 1
ATOM 622 C CA . THR A 1 85 ? -3.478 5.261 7.530 1.00 96.38 85 THR A CA 1
ATOM 623 C C . THR A 1 85 ? -3.659 5.263 9.046 1.00 96.38 85 THR A C 1
ATOM 625 O O . THR A 1 85 ? -2.781 5.755 9.755 1.00 96.38 85 THR A O 1
ATOM 628 N N . ASP A 1 86 ? -4.738 4.661 9.549 1.00 95.25 86 ASP A N 1
ATOM 629 C CA . ASP A 1 86 ? -4.977 4.525 10.989 1.00 95.25 86 ASP A CA 1
ATOM 630 C C . ASP A 1 86 ? -3.853 3.696 11.641 1.00 95.25 86 ASP A C 1
ATOM 632 O O . ASP A 1 86 ? -3.294 4.081 12.665 1.00 95.25 86 ASP A O 1
ATOM 636 N N . ALA A 1 87 ? -3.427 2.601 11.001 1.00 94.81 87 ALA A N 1
ATOM 637 C CA . ALA A 1 87 ? -2.317 1.782 11.484 1.00 94.81 87 ALA A CA 1
ATOM 638 C C . ALA A 1 87 ? -0.963 2.512 11.466 1.00 94.81 87 ALA A C 1
ATOM 640 O O . ALA A 1 87 ? -0.155 2.312 12.375 1.00 94.81 87 ALA A O 1
ATOM 641 N N . VAL A 1 88 ? -0.709 3.365 10.465 1.00 95.50 88 VAL A N 1
ATOM 642 C CA . VAL A 1 88 ? 0.476 4.240 10.414 1.00 95.50 88 VAL A CA 1
ATOM 643 C C . VAL A 1 88 ? 0.468 5.195 11.607 1.00 95.50 88 VAL A C 1
ATOM 645 O O . VAL A 1 88 ? 1.489 5.331 12.283 1.00 95.50 88 VAL A O 1
ATOM 648 N N . HIS A 1 89 ? -0.674 5.833 11.877 1.00 95.25 89 HIS A N 1
ATOM 649 C CA . HIS A 1 89 ? -0.830 6.779 12.980 1.00 95.25 89 HIS A CA 1
ATOM 650 C C . HIS A 1 89 ? -0.617 6.102 14.341 1.00 95.25 89 HIS A C 1
ATOM 652 O O . HIS A 1 89 ? 0.211 6.544 15.137 1.00 95.25 89 HIS A O 1
ATOM 658 N N . ASP A 1 90 ? -1.277 4.965 14.553 1.00 93.81 90 ASP A N 1
ATOM 659 C CA . ASP A 1 90 ? -1.215 4.195 15.796 1.00 93.81 90 ASP A CA 1
ATOM 660 C C . ASP A 1 90 ? 0.070 3.360 15.937 1.00 93.81 90 ASP A C 1
ATOM 662 O O . ASP A 1 90 ? 0.268 2.678 16.944 1.00 93.81 90 ASP A O 1
ATOM 666 N N . ARG A 1 91 ? 0.946 3.367 14.923 1.00 91.94 91 ARG A N 1
ATOM 667 C CA . ARG A 1 91 ? 2.169 2.546 14.846 1.00 91.94 91 ARG A CA 1
ATOM 668 C C . ARG A 1 91 ? 1.903 1.041 15.013 1.00 91.94 91 ARG A C 1
ATOM 670 O O . ARG A 1 91 ? 2.757 0.309 15.527 1.00 91.94 91 ARG A O 1
ATOM 677 N N . ARG A 1 92 ? 0.736 0.573 14.559 1.00 92.62 92 ARG A N 1
ATOM 678 C CA . ARG A 1 92 ? 0.308 -0.831 14.638 1.00 92.62 92 ARG A CA 1
ATOM 679 C C . ARG A 1 92 ? 0.791 -1.636 13.439 1.00 92.62 92 ARG A C 1
ATOM 681 O O . ARG A 1 92 ? 1.007 -1.116 12.345 1.00 92.62 92 ARG A O 1
ATOM 688 N N . SER A 1 93 ? 0.932 -2.937 13.657 1.00 94.12 93 SER A N 1
ATOM 689 C CA . SER A 1 93 ? 1.130 -3.891 12.570 1.00 94.12 93 SER A CA 1
ATOM 690 C C . SER A 1 93 ? -0.204 -4.203 11.895 1.00 94.12 93 SER A C 1
ATOM 692 O O . SER A 1 93 ? -1.255 -4.216 12.535 1.00 94.12 93 SER A O 1
ATOM 694 N N . VAL A 1 94 ? -0.154 -4.505 10.606 1.00 95.56 94 VAL A N 1
ATOM 695 C CA . VAL A 1 94 ? -1.296 -4.970 9.818 1.00 95.56 94 VAL A CA 1
ATOM 696 C C . VAL A 1 94 ? -0.939 -6.284 9.141 1.00 95.56 94 VAL A C 1
ATOM 698 O O . VAL A 1 94 ? 0.218 -6.516 8.784 1.00 95.56 94 VAL A O 1
ATOM 701 N N . ARG A 1 95 ? -1.941 -7.135 8.935 1.00 95.88 95 ARG A N 1
ATOM 702 C CA . ARG A 1 95 ? -1.879 -8.208 7.948 1.00 95.88 95 ARG A CA 1
ATOM 703 C C . ARG A 1 95 ? -2.393 -7.664 6.628 1.00 95.88 95 ARG A C 1
ATOM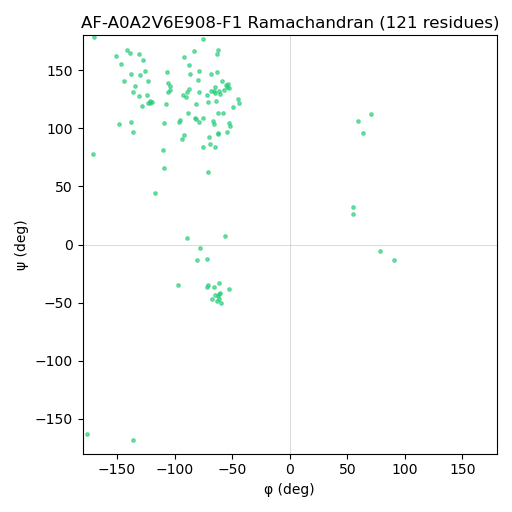 705 O O . ARG A 1 95 ? -3.448 -7.033 6.589 1.00 95.88 95 ARG A O 1
ATOM 712 N N . VAL A 1 96 ? -1.651 -7.905 5.560 1.00 96.75 96 VAL A N 1
ATOM 713 C CA . VAL A 1 96 ? -2.005 -7.468 4.213 1.00 96.75 96 VAL A CA 1
ATOM 714 C C . VAL A 1 96 ? -2.097 -8.692 3.327 1.00 96.75 96 VAL A C 1
ATOM 716 O O . VAL A 1 96 ? -1.110 -9.407 3.164 1.00 96.75 96 VAL A O 1
ATOM 719 N N . LEU A 1 97 ? -3.267 -8.880 2.723 1.00 96.81 97 LEU A N 1
ATOM 720 C CA . LEU A 1 97 ? -3.467 -9.813 1.62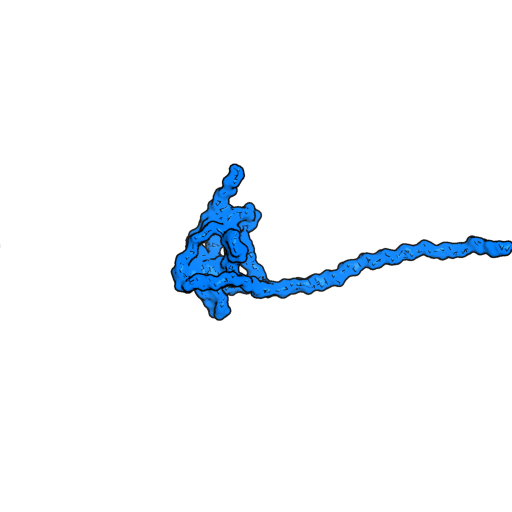7 1.00 96.81 97 LEU A CA 1
ATOM 721 C C . LEU A 1 97 ? -3.610 -9.029 0.326 1.00 96.81 97 LEU A C 1
ATOM 723 O O . LEU A 1 97 ? -4.271 -7.987 0.274 1.00 96.81 97 LEU A O 1
ATOM 727 N N . GLY A 1 98 ? -3.003 -9.537 -0.737 1.00 96.19 98 GLY A N 1
ATOM 728 C CA . GLY A 1 98 ? -3.006 -8.863 -2.023 1.00 96.19 98 GLY A CA 1
ATOM 729 C C . GLY A 1 98 ? -2.334 -9.656 -3.126 1.00 96.19 98 GLY A C 1
ATOM 730 O O . GLY A 1 98 ? -2.113 -10.866 -3.022 1.00 96.19 98 GLY A O 1
ATOM 731 N N . ARG A 1 99 ? -2.006 -8.960 -4.211 1.00 95.38 99 ARG A N 1
ATOM 732 C CA . ARG A 1 99 ? -1.270 -9.535 -5.340 1.00 95.38 99 ARG A CA 1
ATOM 733 C C . ARG A 1 99 ? -0.206 -8.588 -5.849 1.00 95.38 99 ARG A C 1
ATOM 735 O O . ARG A 1 99 ? -0.404 -7.377 -5.869 1.00 95.38 99 ARG A O 1
ATOM 742 N N . TRP A 1 100 ? 0.895 -9.148 -6.327 1.00 94.44 100 TRP A N 1
ATOM 743 C CA . TRP A 1 100 ? 1.925 -8.380 -7.011 1.00 94.44 100 TRP A CA 1
ATOM 744 C C . TRP A 1 100 ? 1.422 -7.864 -8.356 1.00 94.44 100 TRP A C 1
ATOM 746 O O . TRP A 1 100 ? 0.865 -8.605 -9.170 1.00 94.44 100 TRP A O 1
ATOM 756 N N . ARG A 1 101 ? 1.643 -6.579 -8.602 1.00 93.62 101 ARG A N 1
ATOM 757 C CA . ARG A 1 101 ? 1.284 -5.854 -9.815 1.00 93.62 101 ARG A CA 1
ATOM 758 C C . ARG A 1 101 ? 2.496 -5.122 -10.367 1.00 93.62 101 ARG A C 1
ATOM 760 O O . ARG A 1 101 ? 3.458 -4.827 -9.658 1.00 93.62 101 ARG A O 1
ATOM 767 N N . ARG A 1 102 ? 2.415 -4.816 -11.658 1.00 91.88 102 ARG A N 1
ATOM 768 C CA . ARG A 1 102 ? 3.346 -3.932 -12.355 1.00 91.88 102 ARG A CA 1
ATOM 769 C C . ARG A 1 102 ? 2.646 -2.598 -12.613 1.00 91.88 102 ARG A C 1
ATOM 771 O O . ARG A 1 102 ? 1.511 -2.580 -13.086 1.00 91.88 102 ARG A O 1
ATOM 778 N N . GLY A 1 103 ? 3.313 -1.501 -12.276 1.00 87.38 103 GLY A N 1
ATOM 779 C CA . GLY A 1 103 ? 2.887 -0.141 -12.593 1.00 87.38 103 GLY A CA 1
ATOM 780 C C . GLY A 1 103 ? 3.112 0.213 -14.058 1.00 87.38 103 GLY A C 1
ATOM 781 O O . GLY A 1 103 ? 3.657 -0.571 -14.832 1.00 87.38 103 GLY A O 1
ATOM 782 N N . LYS A 1 104 ? 2.682 1.415 -14.449 1.00 85.06 104 LYS A N 1
ATOM 783 C CA . LYS A 1 104 ? 2.840 1.889 -15.835 1.00 85.06 104 LYS A CA 1
ATOM 784 C C . LYS A 1 104 ? 4.298 2.200 -16.180 1.00 85.06 104 LYS A C 1
ATOM 786 O O . LYS A 1 104 ? 4.710 1.983 -17.315 1.00 85.06 104 LYS A O 1
ATOM 791 N N . ALA A 1 105 ? 5.062 2.702 -15.212 1.00 83.88 105 ALA A N 1
ATOM 792 C CA . ALA A 1 105 ? 6.470 3.019 -15.399 1.00 83.88 105 ALA A CA 1
ATOM 793 C C . ALA A 1 105 ? 7.354 1.753 -15.303 1.00 83.88 105 ALA A C 1
ATOM 795 O O . ALA A 1 105 ? 7.085 0.872 -14.475 1.00 83.88 105 ALA A O 1
ATOM 796 N N . PRO A 1 106 ? 8.410 1.635 -16.132 1.00 82.56 106 PRO A N 1
ATOM 797 C CA . PRO A 1 106 ? 9.367 0.535 -16.047 1.00 82.56 106 PRO A CA 1
ATOM 798 C C . PRO A 1 106 ? 9.990 0.425 -14.651 1.00 82.56 106 PRO A C 1
ATOM 800 O O . PRO A 1 106 ? 10.350 1.426 -14.043 1.00 82.56 106 PRO A O 1
ATOM 803 N N . GLY A 1 107 ? 10.117 -0.800 -14.135 1.00 83.00 107 GLY A N 1
ATOM 804 C CA . GLY A 1 107 ? 10.686 -1.049 -12.804 1.00 83.00 107 GLY A CA 1
ATOM 805 C C . GLY A 1 107 ? 9.732 -0.787 -11.633 1.00 83.00 107 GLY A C 1
ATOM 806 O O . GLY A 1 107 ? 10.062 -1.131 -10.502 1.00 83.00 107 GLY A O 1
ATOM 807 N N . CYS A 1 108 ? 8.530 -0.259 -11.878 1.00 87.50 108 CYS A N 1
ATOM 808 C CA . CYS A 1 108 ? 7.531 -0.087 -10.833 1.00 87.50 108 CYS A CA 1
ATOM 809 C C . CYS A 1 108 ? 6.782 -1.394 -10.571 1.00 87.50 108 CYS A C 1
ATOM 811 O O . CYS A 1 108 ? 5.928 -1.810 -11.356 1.00 87.50 108 CYS A O 1
ATOM 813 N N . TYR A 1 109 ? 7.058 -2.009 -9.428 1.00 90.94 109 TYR A N 1
ATOM 814 C CA . TYR A 1 109 ? 6.320 -3.158 -8.921 1.00 90.94 109 TYR A CA 1
ATOM 815 C C . TYR A 1 109 ? 5.779 -2.841 -7.537 1.00 90.94 109 TYR A C 1
ATOM 817 O O . TYR A 1 109 ? 6.441 -2.187 -6.734 1.00 90.94 109 TYR A O 1
ATOM 825 N N . TYR A 1 110 ? 4.562 -3.289 -7.269 1.00 93.06 110 TYR A N 1
ATOM 826 C CA . TYR A 1 110 ? 3.894 -3.045 -6.000 1.00 93.06 110 TYR A CA 1
ATOM 827 C C . TYR A 1 110 ? 2.925 -4.177 -5.687 1.00 93.06 110 TYR A C 1
ATOM 829 O O . TYR A 1 110 ? 2.521 -4.933 -6.569 1.00 93.06 110 TYR A O 1
ATOM 837 N N . VAL A 1 111 ? 2.527 -4.280 -4.429 1.00 95.06 111 VAL A N 1
ATOM 838 C CA . VAL A 1 111 ? 1.425 -5.137 -4.002 1.00 95.06 111 VAL A CA 1
ATOM 839 C C . VAL A 1 111 ? 0.138 -4.326 -4.066 1.00 95.06 111 VAL A C 1
ATOM 841 O O . VAL A 1 111 ? 0.065 -3.241 -3.505 1.00 95.06 111 VAL A O 1
ATOM 844 N N . GLU A 1 112 ? -0.882 -4.833 -4.744 1.00 95.88 112 GLU A N 1
ATOM 845 C CA . GLU A 1 112 ? -2.243 -4.306 -4.668 1.00 95.88 112 GLU A CA 1
ATOM 846 C C . GLU A 1 112 ? -2.974 -5.003 -3.517 1.00 95.88 112 GLU A C 1
ATOM 848 O O . GLU A 1 112 ? -3.202 -6.216 -3.566 1.00 95.88 112 GLU A O 1
ATOM 853 N N . ALA A 1 113 ? -3.306 -4.247 -2.470 1.00 96.56 113 ALA A N 1
ATOM 854 C CA . ALA A 1 113 ? -3.999 -4.750 -1.293 1.00 96.56 113 ALA A CA 1
ATOM 855 C C . ALA A 1 113 ? -5.460 -5.074 -1.620 1.00 96.56 113 ALA A C 1
ATOM 857 O O . ALA A 1 113 ? -6.231 -4.200 -2.019 1.00 96.56 113 ALA A O 1
ATOM 858 N N . THR A 1 114 ? -5.865 -6.318 -1.382 1.00 96.12 114 THR A N 1
ATOM 859 C CA . THR A 1 114 ? -7.265 -6.750 -1.478 1.00 96.12 114 THR A CA 1
ATOM 860 C C . THR A 1 114 ? -7.938 -6.750 -0.110 1.00 96.12 114 THR A C 1
ATOM 862 O O . THR A 1 114 ? -9.109 -6.391 0.005 1.00 96.12 114 THR A O 1
ATOM 865 N N . GLN A 1 115 ? -7.193 -7.086 0.944 1.00 96.50 115 GLN A N 1
ATOM 866 C CA . GLN A 1 115 ? -7.683 -7.115 2.320 1.00 96.50 115 GLN A CA 1
ATOM 867 C C . GLN A 1 115 ? -6.584 -6.652 3.272 1.00 96.50 115 GLN A C 1
ATOM 869 O O . GLN A 1 115 ? -5.406 -6.954 3.080 1.00 96.50 115 GLN A O 1
ATOM 874 N N . VAL A 1 116 ? -6.983 -5.886 4.284 1.00 96.62 116 VAL A N 1
ATOM 875 C CA . VAL A 1 116 ? -6.089 -5.360 5.314 1.00 96.62 116 VAL A CA 1
ATOM 876 C C . VAL A 1 116 ? -6.766 -5.534 6.659 1.00 96.62 116 VAL A C 1
ATOM 878 O O . VAL A 1 116 ? -7.921 -5.146 6.822 1.00 96.62 116 VAL A O 1
ATOM 881 N N . GLU A 1 117 ? -6.032 -6.089 7.613 1.00 95.50 117 GLU A N 1
ATOM 882 C CA . GLU A 1 117 ? -6.505 -6.318 8.974 1.00 95.50 117 GLU A CA 1
ATOM 883 C C . GLU A 1 117 ? -5.504 -5.731 9.963 1.00 95.50 117 GLU A C 1
ATOM 885 O O . GLU A 1 117 ? -4.337 -6.134 9.998 1.00 95.50 117 GLU A O 1
ATOM 890 N N . ALA A 1 118 ? -5.955 -4.774 10.773 1.00 92.50 118 ALA A N 1
ATOM 891 C CA . ALA A 1 118 ? -5.155 -4.264 11.876 1.00 92.50 118 ALA A CA 1
ATOM 892 C C . ALA A 1 118 ? -4.933 -5.378 12.899 1.00 92.50 118 ALA A C 1
ATOM 894 O O . ALA A 1 118 ? -5.872 -6.059 13.304 1.00 92.50 118 ALA A O 1
ATOM 895 N N . GLN A 1 119 ? -3.682 -5.570 13.304 1.00 89.38 119 GLN A N 1
ATOM 896 C CA . GLN A 1 119 ? -3.375 -6.486 14.389 1.00 89.38 119 GLN A CA 1
ATOM 897 C C . GLN A 1 119 ? -3.686 -5.786 15.708 1.00 89.38 119 GLN A C 1
ATOM 899 O O . GLN A 1 119 ? -3.284 -4.636 15.925 1.00 89.38 119 GLN A O 1
ATOM 904 N N . GLU A 1 120 ? -4.411 -6.473 16.586 1.00 78.75 120 GLU A N 1
ATOM 905 C CA . GLU A 1 120 ? -4.593 -5.992 17.948 1.00 78.75 120 GLU A CA 1
ATOM 906 C C . GLU A 1 120 ? -3.230 -5.901 18.628 1.00 78.75 120 GLU A C 1
ATOM 908 O O . GLU A 1 120 ? -2.410 -6.823 18.566 1.00 78.75 120 GLU A O 1
ATOM 913 N N . ALA A 1 121 ? -2.981 -4.763 19.269 1.00 64.00 121 ALA A N 1
ATOM 914 C CA . ALA A 1 121 ? -1.837 -4.634 20.143 1.00 64.00 121 ALA A CA 1
ATOM 915 C C . ALA A 1 121 ? -2.091 -5.560 21.337 1.00 64.00 121 ALA A C 1
ATOM 917 O O . ALA A 1 121 ? -2.963 -5.292 22.159 1.00 64.00 121 ALA A O 1
ATOM 918 N N . ARG A 1 122 ? -1.383 -6.688 21.387 1.00 58.62 122 ARG A N 1
ATOM 919 C CA . ARG A 1 122 ? -1.326 -7.517 22.589 1.00 58.62 122 ARG A CA 1
ATOM 920 C C . ARG A 1 122 ? -0.335 -6.837 23.531 1.00 58.62 122 ARG A C 1
ATOM 922 O O . ARG A 1 122 ? 0.859 -6.830 23.235 1.00 58.62 122 ARG A O 1
ATOM 929 N N . TRP A 1 123 ? -0.868 -6.189 24.563 1.00 48.66 123 TRP A N 1
ATOM 930 C CA . TRP A 1 123 ? -0.120 -5.602 25.677 1.00 48.66 123 TRP A CA 1
ATOM 931 C C . TRP A 1 123 ? 0.008 -6.632 26.794 1.00 48.66 123 TRP A C 1
ATOM 933 O O . TRP A 1 123 ? -0.977 -7.380 26.998 1.00 48.66 123 TRP A O 1
#